Protein AF-A0A2P6TDM1-F1 (afdb_monomer_lite)

Radius of gyration: 11.92 Å; chains: 1; bounding box: 31×24×29 Å

Secondary structure (DSSP, 8-state):
--SEEETTEEEEEEEEETTTEEEEEETTEEEEEEE-SS-EEEEEE-TTS-HHHHHHHHHHHHHHHHHTT-

pLDDT: mean 95.69, std 5.27, range [57.34, 98.75]

Structure (mmCIF, N/CA/C/O backbone):
data_AF-A0A2P6TDM1-F1
#
_entry.id   AF-A0A2P6TDM1-F1
#
loop_
_atom_site.group_PDB
_atom_site.id
_atom_site.type_symbol
_atom_site.label_atom_id
_atom_site.label_alt_id
_atom_site.label_comp_id
_atom_site.label_asym_id
_atom_site.label_entity_id
_atom_site.label_seq_id
_atom_site.pdbx_PDB_ins_code
_atom_site.Cartn_x
_atom_site.Cartn_y
_atom_site.Cartn_z
_atom_site.occupancy
_atom_site.B_iso_or_equiv
_atom_site.auth_seq_id
_atom_site.auth_comp_id
_atom_site.auth_asym_id
_atom_site.auth_atom_id
_atom_site.pdbx_PDB_model_num
ATOM 1 N N . MET A 1 1 ? 16.082 -13.118 6.596 1.00 57.34 1 MET A N 1
ATOM 2 C CA . MET A 1 1 ? 14.912 -13.546 5.790 1.00 57.34 1 MET A CA 1
ATOM 3 C C . MET A 1 1 ? 13.810 -12.479 5.827 1.00 57.34 1 MET A C 1
ATOM 5 O O . MET A 1 1 ? 12.634 -12.806 5.881 1.00 57.34 1 MET A O 1
ATOM 9 N N . ASN A 1 2 ? 14.176 -11.194 5.749 1.00 84.06 2 ASN A N 1
ATOM 10 C CA . ASN A 1 2 ? 13.300 -10.095 6.174 1.00 84.06 2 ASN A CA 1
ATOM 11 C C . ASN A 1 2 ? 12.809 -9.298 4.955 1.00 84.06 2 ASN A C 1
ATOM 13 O O . ASN A 1 2 ? 13.501 -9.266 3.931 1.00 84.06 2 ASN A O 1
ATOM 17 N N . GLY A 1 3 ? 11.626 -8.694 5.060 1.00 90.12 3 GLY A N 1
ATOM 18 C CA . GLY A 1 3 ? 10.974 -7.912 4.005 1.00 90.12 3 GLY A CA 1
ATOM 19 C C . GLY A 1 3 ? 9.458 -8.111 4.006 1.00 90.12 3 GLY A C 1
ATOM 20 O O . GLY A 1 3 ? 8.953 -9.013 4.673 1.00 90.12 3 GLY A O 1
ATOM 21 N N . ILE A 1 4 ? 8.748 -7.286 3.239 1.00 96.19 4 ILE A N 1
ATOM 22 C CA . ILE A 1 4 ? 7.301 -7.437 3.041 1.00 96.19 4 ILE A CA 1
ATOM 23 C C . ILE A 1 4 ? 7.081 -8.604 2.072 1.00 96.19 4 ILE A C 1
ATOM 25 O O . ILE A 1 4 ? 7.741 -8.672 1.031 1.00 96.19 4 ILE A O 1
ATOM 29 N N . ARG A 1 5 ? 6.188 -9.538 2.422 1.00 95.38 5 ARG A N 1
ATOM 30 C CA . ARG A 1 5 ? 5.843 -10.700 1.591 1.00 95.38 5 ARG A CA 1
ATOM 31 C C . ARG A 1 5 ? 4.358 -10.693 1.253 1.00 95.38 5 ARG A C 1
ATOM 33 O O . ARG A 1 5 ? 3.540 -10.794 2.160 1.00 95.38 5 ARG A O 1
ATOM 40 N N . ILE A 1 6 ? 4.026 -10.597 -0.033 1.00 95.12 6 ILE A N 1
ATOM 41 C CA . ILE A 1 6 ? 2.640 -10.565 -0.525 1.00 95.12 6 ILE A CA 1
ATOM 42 C C . ILE A 1 6 ? 2.548 -11.491 -1.735 1.00 95.12 6 ILE A C 1
ATOM 44 O O . ILE A 1 6 ? 3.338 -11.356 -2.662 1.00 95.12 6 ILE A O 1
ATOM 48 N N . GLY A 1 7 ? 1.628 -12.460 -1.722 1.00 92.19 7 GLY A N 1
ATOM 49 C CA . GLY A 1 7 ? 1.396 -13.345 -2.875 1.00 92.19 7 GLY A CA 1
ATOM 50 C C . GLY A 1 7 ? 2.621 -14.152 -3.333 1.00 92.19 7 GLY A C 1
ATOM 51 O O . GLY A 1 7 ? 2.772 -14.408 -4.519 1.00 92.19 7 GLY A O 1
ATOM 52 N N . GLY A 1 8 ? 3.529 -14.510 -2.418 1.00 92.62 8 GLY A N 1
ATOM 53 C CA . GLY A 1 8 ? 4.792 -15.193 -2.745 1.00 92.62 8 GLY A CA 1
ATOM 54 C C . GLY A 1 8 ? 5.940 -14.256 -3.140 1.00 92.62 8 GLY A C 1
ATOM 55 O O . GLY A 1 8 ? 7.097 -14.679 -3.149 1.00 92.62 8 GLY A O 1
ATOM 56 N N . GLU A 1 9 ? 5.655 -12.974 -3.363 1.00 94.25 9 GLU A N 1
ATOM 57 C CA . GLU A 1 9 ? 6.638 -11.971 -3.753 1.00 94.25 9 GLU A CA 1
ATOM 58 C C . GLU A 1 9 ? 7.289 -11.287 -2.559 1.00 94.25 9 GLU A C 1
ATOM 60 O O . GLU A 1 9 ? 6.648 -11.038 -1.538 1.00 94.25 9 GLU A O 1
ATOM 65 N N . LYS A 1 10 ? 8.583 -10.973 -2.685 1.00 96.12 10 LYS A N 1
ATOM 66 C CA . LYS A 1 10 ? 9.362 -10.299 -1.640 1.00 96.12 10 LYS A CA 1
ATOM 67 C C . LYS A 1 10 ? 9.707 -8.873 -2.059 1.00 96.12 10 LYS A C 1
ATOM 69 O O . LYS A 1 10 ? 10.389 -8.665 -3.060 1.00 96.12 10 LYS A O 1
ATOM 74 N N . TYR A 1 11 ? 9.339 -7.916 -1.214 1.00 97.12 11 TYR A N 1
ATOM 75 C CA . TYR A 1 11 ? 9.656 -6.501 -1.370 1.00 97.12 11 TYR A CA 1
ATOM 76 C C . TYR A 1 11 ? 10.666 -6.059 -0.305 1.00 97.12 11 TYR A C 1
ATOM 78 O O . TYR A 1 11 ? 10.582 -6.444 0.869 1.00 97.12 11 TYR A O 1
ATOM 86 N N . MET A 1 12 ? 11.635 -5.241 -0.713 1.00 96.88 12 MET A N 1
ATOM 87 C CA . MET A 1 12 ? 12.525 -4.537 0.206 1.00 96.88 12 MET A CA 1
ATOM 88 C C . MET A 1 12 ? 11.735 -3.415 0.876 1.00 96.88 12 MET A C 1
ATOM 90 O O . MET A 1 12 ? 11.119 -2.614 0.178 1.00 96.88 12 MET A O 1
ATOM 94 N N . MET A 1 13 ? 11.744 -3.359 2.209 1.00 94.50 13 MET A N 1
ATOM 95 C CA . MET A 1 13 ? 11.125 -2.246 2.930 1.00 94.50 13 MET A CA 1
ATOM 96 C C . MET A 1 13 ? 11.865 -0.946 2.628 1.00 94.50 13 MET A C 1
ATOM 98 O O . MET A 1 13 ? 13.096 -0.921 2.617 1.00 94.50 13 MET A O 1
ATOM 102 N N . VAL A 1 14 ? 11.107 0.121 2.412 1.00 94.50 14 VAL A N 1
ATOM 103 C CA . VAL A 1 14 ? 11.617 1.489 2.266 1.00 94.50 14 VAL A CA 1
ATOM 104 C C . VAL A 1 14 ? 10.943 2.395 3.296 1.00 94.50 14 VAL A C 1
ATOM 106 O O . VAL A 1 14 ? 10.105 1.934 4.071 1.00 94.50 14 VAL A O 1
ATOM 109 N N . ALA A 1 15 ? 11.324 3.673 3.335 1.00 93.75 15 ALA A N 1
ATOM 110 C CA . ALA A 1 15 ? 10.793 4.627 4.303 1.00 93.75 15 ALA A CA 1
ATOM 111 C C . ALA A 1 15 ? 9.251 4.692 4.262 1.00 93.75 15 ALA A C 1
ATOM 113 O O . ALA A 1 15 ? 8.638 5.062 3.256 1.00 93.75 15 ALA A O 1
ATOM 114 N N . GLY A 1 16 ? 8.646 4.314 5.384 1.00 92.50 16 GLY A N 1
ATOM 115 C CA . GLY A 1 16 ? 7.218 4.400 5.666 1.00 92.50 16 GLY A CA 1
ATOM 116 C C . GLY A 1 16 ? 6.961 5.290 6.879 1.00 92.50 16 GLY A C 1
ATOM 117 O O . GLY A 1 16 ? 7.840 6.037 7.306 1.00 92.50 16 GLY A O 1
ATOM 118 N N . GLU A 1 17 ? 5.774 5.161 7.456 1.00 95.88 17 GLU A N 1
ATOM 119 C CA . GLU A 1 17 ? 5.403 5.814 8.709 1.00 95.88 17 GLU A CA 1
ATOM 120 C C . GLU A 1 17 ? 5.238 4.743 9.800 1.00 95.88 17 GLU A C 1
ATOM 122 O O . GLU A 1 17 ? 4.403 3.843 9.647 1.00 95.88 17 GLU A O 1
ATOM 127 N N . PRO A 1 18 ? 6.033 4.778 10.886 1.00 94.38 18 PRO A N 1
ATOM 128 C CA . PRO A 1 18 ? 5.982 3.760 11.930 1.00 94.38 18 PRO A CA 1
ATOM 129 C C . PRO A 1 18 ? 4.572 3.567 12.499 1.00 94.38 18 PRO A C 1
ATOM 131 O O . PRO A 1 18 ? 3.956 4.498 13.000 1.00 94.38 18 PRO A O 1
ATOM 134 N N . GLY A 1 19 ? 4.064 2.335 12.434 1.00 92.31 19 GLY A N 1
ATOM 135 C CA . GLY A 1 19 ? 2.737 1.983 12.951 1.00 92.31 19 GLY A CA 1
ATOM 136 C C . GLY A 1 19 ? 1.554 2.367 12.054 1.00 92.31 19 GLY A C 1
ATOM 137 O O . GLY A 1 19 ? 0.442 1.929 12.346 1.00 92.31 19 GLY A O 1
ATOM 138 N N . VAL A 1 20 ? 1.786 3.104 10.960 1.00 96.44 20 VAL A N 1
ATOM 139 C CA . VAL A 1 20 ? 0.726 3.625 10.079 1.00 96.44 20 VAL A CA 1
ATOM 140 C C . VAL A 1 20 ? 0.879 3.111 8.646 1.00 96.44 20 VAL A C 1
ATOM 142 O O . VAL A 1 20 ? -0.046 2.491 8.119 1.00 96.44 20 VAL A O 1
ATOM 145 N N . VAL A 1 21 ? 2.054 3.301 8.029 1.00 98.00 21 VAL A N 1
ATOM 146 C CA . VAL A 1 21 ? 2.294 2.999 6.607 1.00 98.00 21 VAL A CA 1
ATOM 147 C C . VAL A 1 21 ? 3.542 2.143 6.418 1.00 98.00 21 VAL A C 1
ATOM 149 O O . VAL A 1 21 ? 4.645 2.523 6.813 1.00 98.00 21 VAL A O 1
ATOM 152 N N . LEU A 1 22 ? 3.392 1.016 5.723 1.00 97.69 22 LEU A N 1
ATOM 153 C CA . LEU A 1 22 ? 4.500 0.214 5.209 1.00 97.69 22 LEU A CA 1
ATOM 154 C C . LEU A 1 22 ? 4.643 0.436 3.706 1.00 97.69 22 LEU A C 1
ATOM 156 O O . LEU A 1 22 ? 3.666 0.403 2.962 1.00 97.69 22 LEU A O 1
ATOM 160 N N . ARG A 1 23 ? 5.882 0.613 3.245 1.00 97.56 23 ARG A N 1
ATOM 161 C CA . ARG A 1 23 ? 6.198 0.758 1.822 1.00 97.56 23 ARG A CA 1
ATOM 162 C C . ARG A 1 23 ? 7.269 -0.245 1.424 1.00 97.56 23 ARG A C 1
ATOM 164 O O . ARG A 1 23 ? 8.224 -0.482 2.169 1.00 97.56 23 ARG A O 1
ATOM 171 N N . GLY A 1 24 ? 7.106 -0.836 0.248 1.00 97.06 24 GLY A N 1
ATOM 172 C CA . GLY A 1 24 ? 8.003 -1.847 -0.287 1.00 97.06 24 GLY A CA 1
ATOM 173 C C . 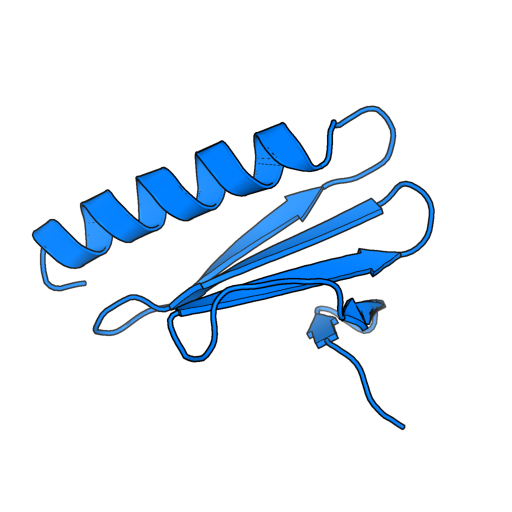GLY A 1 24 ? 8.347 -1.605 -1.750 1.00 97.06 24 GLY A C 1
ATOM 174 O O . GLY A 1 24 ? 7.516 -1.140 -2.526 1.00 97.06 24 GLY A O 1
ATOM 175 N N . LYS A 1 25 ? 9.568 -1.969 -2.147 1.00 95.88 25 LYS A N 1
ATOM 176 C CA . LYS A 1 25 ? 10.026 -1.922 -3.541 1.00 95.88 25 LYS A CA 1
ATOM 177 C C . LYS A 1 25 ? 10.595 -3.269 -3.990 1.00 95.88 25 LYS A C 1
ATOM 179 O O . LYS A 1 25 ? 11.273 -3.958 -3.226 1.00 95.88 25 LYS A O 1
ATOM 184 N N . LYS A 1 26 ? 10.330 -3.630 -5.245 1.00 95.44 26 LYS A N 1
ATOM 185 C CA . LYS A 1 26 ? 10.871 -4.795 -5.958 1.00 95.44 26 LYS A CA 1
ATOM 186 C C . LYS A 1 26 ? 11.140 -4.392 -7.416 1.00 95.44 26 LYS A C 1
ATOM 188 O O . LYS A 1 26 ? 10.254 -4.461 -8.265 1.00 95.44 26 LYS A O 1
ATOM 193 N N . GLY A 1 27 ? 12.367 -3.967 -7.721 1.00 94.00 27 GLY A N 1
ATOM 194 C CA . GLY A 1 27 ? 12.716 -3.491 -9.068 1.00 94.00 27 GLY A CA 1
ATOM 195 C C . GLY A 1 27 ? 11.837 -2.300 -9.491 1.00 94.00 27 GLY A C 1
ATOM 196 O O . GLY A 1 27 ? 11.763 -1.340 -8.721 1.00 94.00 27 GLY A O 1
ATOM 197 N N . PRO A 1 28 ? 11.171 -2.339 -10.664 1.00 94.81 28 PRO A N 1
ATOM 198 C CA . PRO A 1 28 ? 10.246 -1.285 -11.093 1.00 94.81 28 PRO A CA 1
ATOM 199 C C . PRO A 1 28 ? 8.877 -1.350 -10.392 1.00 94.81 28 PRO A C 1
ATOM 201 O O . PRO A 1 28 ? 8.111 -0.397 -10.465 1.00 94.81 28 PRO A O 1
ATOM 204 N N . SER A 1 29 ? 8.578 -2.453 -9.700 1.00 96.44 29 SER A N 1
ATOM 205 C CA . SER A 1 29 ? 7.328 -2.675 -8.965 1.00 96.44 29 SER A CA 1
ATOM 206 C C . SER A 1 29 ? 7.470 -2.361 -7.474 1.00 96.44 29 SER A C 1
ATOM 208 O O . SER A 1 29 ? 8.580 -2.245 -6.939 1.00 96.44 29 SER A O 1
ATOM 210 N N . GLY A 1 30 ? 6.350 -2.291 -6.765 1.00 97.38 30 GLY A N 1
ATOM 211 C CA . GLY A 1 30 ? 6.352 -2.139 -5.317 1.00 97.38 30 GLY A CA 1
ATOM 212 C C . GLY A 1 30 ? 4.966 -2.215 -4.705 1.00 97.38 30 GLY A C 1
ATOM 213 O O . GLY A 1 30 ? 4.004 -2.613 -5.359 1.00 97.38 30 GLY A O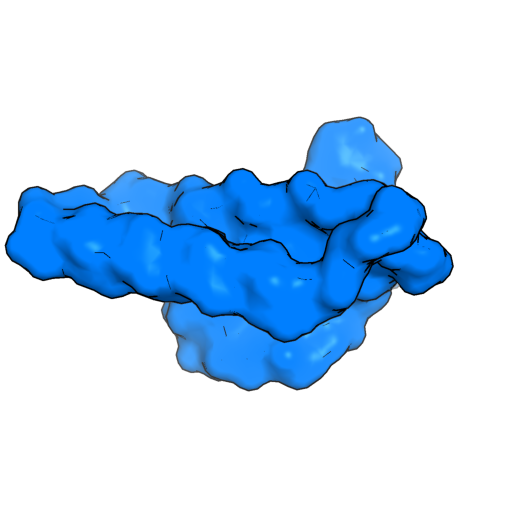 1
ATOM 214 N N . CYS A 1 31 ? 4.885 -1.874 -3.425 1.00 98.06 31 CYS A N 1
ATOM 215 C CA . CYS A 1 31 ? 3.640 -1.879 -2.676 1.00 98.06 31 CYS A CA 1
ATOM 216 C C . CYS A 1 31 ? 3.593 -0.769 -1.625 1.00 98.06 31 CYS A C 1
ATOM 218 O O . CYS A 1 31 ? 4.627 -0.359 -1.086 1.00 98.06 31 CYS A O 1
ATOM 220 N N . THR A 1 32 ? 2.372 -0.351 -1.306 1.00 98.56 32 THR A N 1
ATOM 221 C CA . THR A 1 32 ? 2.051 0.535 -0.187 1.00 98.56 32 THR A CA 1
ATOM 222 C C . THR A 1 32 ? 0.936 -0.110 0.614 1.00 98.56 32 THR A C 1
ATOM 224 O O . THR A 1 32 ? -0.045 -0.589 0.047 1.00 98.56 32 THR A O 1
ATOM 227 N N . LEU A 1 33 ? 1.101 -0.159 1.931 1.00 98.44 33 LEU A N 1
ATOM 228 C CA . LEU A 1 33 ? 0.115 -0.690 2.855 1.00 98.44 33 LEU A CA 1
ATOM 229 C C . LEU A 1 33 ? -0.141 0.357 3.928 1.00 98.44 33 LEU A C 1
ATOM 231 O O . LEU A 1 33 ? 0.811 0.782 4.584 1.00 98.44 33 LEU A O 1
ATOM 235 N N . LYS A 1 34 ? -1.400 0.737 4.141 1.00 98.56 34 LYS A N 1
ATOM 236 C CA . LYS A 1 34 ? -1.788 1.602 5.260 1.00 98.56 34 LYS A CA 1
ATOM 237 C C . LYS A 1 34 ? -2.796 0.885 6.143 1.00 98.56 34 LYS A C 1
ATOM 239 O O . LYS A 1 34 ? -3.772 0.310 5.659 1.00 98.56 34 LYS A O 1
ATOM 244 N N . LYS A 1 35 ? -2.503 0.872 7.440 1.00 98.19 35 LYS A N 1
ATOM 245 C CA . LYS A 1 35 ? -3.377 0.313 8.468 1.00 98.19 35 LYS A CA 1
ATOM 246 C C . LYS A 1 35 ? -4.557 1.264 8.696 1.00 98.19 35 LYS A C 1
ATOM 248 O O . LYS A 1 35 ? -4.348 2.468 8.803 1.00 98.19 35 LYS A O 1
ATOM 253 N N . THR A 1 36 ? -5.760 0.713 8.816 1.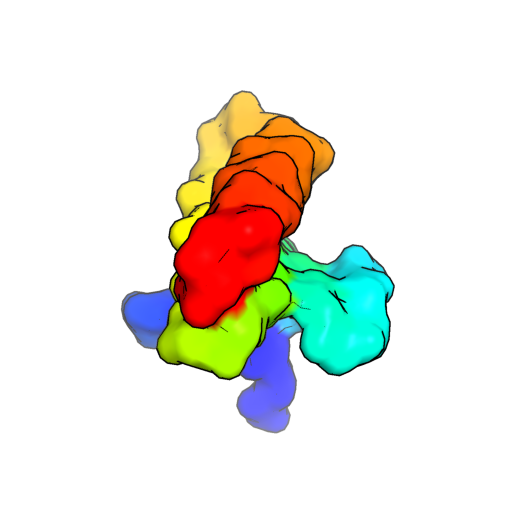00 98.38 36 THR A N 1
ATOM 254 C CA . THR A 1 36 ? -6.960 1.420 9.291 1.00 98.38 36 THR A CA 1
ATOM 255 C C . THR A 1 36 ? -7.344 0.896 10.687 1.00 98.38 36 THR A C 1
ATOM 257 O O . THR A 1 36 ? -6.543 0.208 11.333 1.00 98.38 36 THR A O 1
ATOM 260 N N . ASN A 1 37 ? -8.534 1.211 11.205 1.00 96.94 37 ASN A N 1
ATOM 261 C CA . ASN A 1 37 ? -8.943 0.750 12.539 1.00 96.94 37 ASN A CA 1
ATOM 262 C C . ASN A 1 37 ? -9.140 -0.775 12.594 1.00 96.94 37 ASN A C 1
ATOM 264 O O . ASN A 1 37 ? -8.783 -1.422 13.580 1.00 96.94 37 ASN A O 1
ATOM 268 N N . THR A 1 38 ? -9.688 -1.347 11.524 1.00 97.81 38 THR A N 1
ATOM 269 C CA . THR A 1 38 ? -10.143 -2.740 11.419 1.00 97.81 38 THR A CA 1
ATOM 270 C C . THR A 1 38 ? -9.659 -3.451 10.151 1.00 97.81 38 THR A C 1
ATOM 272 O O . THR A 1 38 ? -9.818 -4.667 10.039 1.00 97.81 38 THR A O 1
ATOM 275 N N . ALA A 1 39 ? -9.025 -2.737 9.217 1.00 97.75 39 ALA A N 1
ATOM 276 C CA . ALA A 1 39 ? -8.545 -3.270 7.947 1.00 97.75 39 ALA A CA 1
ATOM 277 C C . ALA A 1 39 ? -7.117 -2.798 7.603 1.00 97.75 39 ALA A C 1
ATOM 279 O O . ALA A 1 39 ? -6.452 -2.058 8.333 1.00 97.75 39 ALA A O 1
ATOM 280 N N . VAL A 1 40 ? -6.616 -3.282 6.467 1.00 98.19 40 VAL A N 1
ATOM 281 C CA . VAL A 1 40 ? -5.366 -2.826 5.854 1.00 98.19 40 VAL A CA 1
ATOM 282 C C . VAL A 1 40 ? -5.638 -2.602 4.375 1.00 98.19 40 VAL A C 1
ATOM 284 O O . VAL A 1 40 ? -6.043 -3.530 3.673 1.00 98.19 40 VAL A O 1
ATOM 287 N N . VAL A 1 41 ? -5.396 -1.386 3.892 1.00 98.50 41 VAL A N 1
ATOM 288 C CA . VAL A 1 41 ? -5.457 -1.081 2.459 1.00 98.50 41 VAL A CA 1
ATOM 289 C C . VAL A 1 41 ? -4.123 -1.462 1.838 1.00 98.50 41 VAL A C 1
ATOM 291 O O . VAL A 1 41 ? -3.076 -1.028 2.317 1.00 98.50 41 VAL A O 1
ATOM 294 N N . VAL A 1 42 ? -4.156 -2.278 0.783 1.00 98.25 42 VAL A N 1
ATOM 295 C CA . VAL A 1 42 ? -2.964 -2.783 0.090 1.00 98.25 42 VAL A CA 1
ATOM 296 C C . VAL A 1 42 ? -3.002 -2.347 -1.369 1.00 98.25 42 VAL A C 1
ATOM 298 O O . VAL A 1 42 ? -3.880 -2.766 -2.119 1.00 98.25 42 VAL A O 1
ATOM 301 N N . GLY A 1 43 ? -2.024 -1.543 -1.780 1.00 98.12 43 GLY A N 1
ATOM 302 C CA . GLY A 1 43 ? -1.749 -1.236 -3.181 1.00 98.12 43 GLY A CA 1
ATOM 303 C C . GLY A 1 43 ? -0.476 -1.929 -3.644 1.00 98.12 43 GLY A C 1
ATOM 304 O O . GLY A 1 43 ? 0.539 -1.908 -2.947 1.00 98.12 43 GLY A O 1
ATOM 305 N N . ILE A 1 44 ? -0.522 -2.540 -4.826 1.00 97.88 44 ILE A N 1
ATOM 306 C CA . ILE A 1 44 ? 0.636 -3.119 -5.514 1.00 97.88 44 ILE A CA 1
ATOM 307 C C . ILE A 1 44 ? 0.699 -2.467 -6.889 1.00 97.88 44 ILE A C 1
ATOM 309 O O . ILE A 1 44 ? -0.296 -2.458 -7.610 1.00 97.88 44 ILE A O 1
ATOM 313 N N . TYR A 1 45 ? 1.858 -1.931 -7.252 1.00 96.94 45 TYR A N 1
ATOM 314 C CA . TYR A 1 45 ? 2.072 -1.291 -8.546 1.00 96.94 45 TYR A CA 1
ATOM 315 C C . TYR A 1 45 ? 3.183 -1.992 -9.324 1.00 96.94 45 TYR A C 1
ATOM 317 O O . TYR A 1 45 ? 4.103 -2.579 -8.745 1.00 96.94 45 TYR A O 1
ATOM 325 N N . GLY A 1 46 ? 3.079 -1.928 -10.649 1.00 95.94 46 GLY A N 1
ATOM 326 C CA . GLY A 1 46 ? 4.035 -2.494 -11.593 1.00 95.94 46 GLY A CA 1
ATOM 327 C C . GLY A 1 46 ? 4.868 -1.431 -12.305 1.00 95.94 46 GLY A C 1
ATOM 328 O O . GLY A 1 46 ? 4.898 -0.264 -11.920 1.00 95.94 46 GLY A O 1
ATOM 329 N N . GLU A 1 47 ? 5.545 -1.862 -13.364 1.00 94.69 47 GLU A N 1
ATOM 330 C CA . GLU A 1 47 ? 6.323 -0.984 -14.234 1.00 94.69 47 GLU A CA 1
ATOM 331 C C . GLU A 1 47 ? 5.449 0.104 -14.878 1.00 94.69 47 GLU A C 1
ATOM 333 O O . GLU A 1 47 ? 4.280 -0.117 -15.185 1.00 94.69 47 GLU A O 1
ATOM 338 N N . GLY A 1 48 ? 6.018 1.299 -15.051 1.00 92.88 48 GLY A N 1
ATOM 339 C CA . GLY A 1 48 ? 5.320 2.456 -15.618 1.00 92.88 48 GLY A CA 1
ATOM 340 C C . GLY A 1 48 ? 4.463 3.246 -14.625 1.00 92.88 48 GLY A C 1
ATOM 341 O O . GLY A 1 48 ? 4.030 4.342 -14.967 1.00 92.88 48 GLY A O 1
ATOM 342 N N . VAL A 1 49 ? 4.262 2.752 -13.397 1.00 95.19 49 VAL A N 1
ATOM 343 C CA . VAL A 1 49 ? 3.531 3.476 -12.345 1.00 95.19 49 VAL A CA 1
ATOM 344 C C . VAL A 1 49 ? 4.513 4.143 -11.372 1.00 95.19 49 VAL A C 1
ATOM 346 O O . VAL A 1 49 ? 5.297 3.446 -10.713 1.00 95.19 49 VAL A O 1
ATOM 349 N N . PRO A 1 50 ? 4.489 5.483 -11.235 1.00 93.44 50 PRO A N 1
ATOM 350 C CA . PRO A 1 50 ? 5.269 6.183 -10.224 1.00 93.44 50 PRO A CA 1
ATOM 351 C C . PRO A 1 50 ? 4.930 5.711 -8.807 1.00 93.44 50 PRO A C 1
ATOM 353 O O . PRO A 1 50 ? 3.771 5.560 -8.428 1.00 93.44 50 PRO A O 1
ATOM 356 N N . HIS A 1 51 ? 5.955 5.530 -7.975 1.00 91.25 51 HIS A N 1
ATOM 357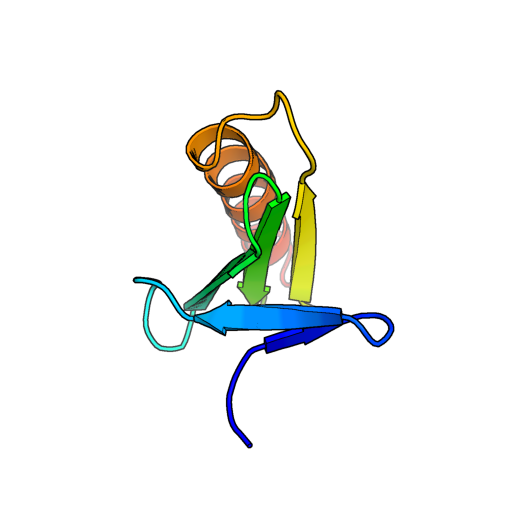 C CA . HIS A 1 51 ? 5.780 5.059 -6.596 1.00 91.25 51 HIS A CA 1
ATOM 358 C C . HIS A 1 51 ? 4.907 6.007 -5.753 1.00 91.25 51 HIS A C 1
ATOM 360 O O . HIS A 1 51 ? 4.166 5.557 -4.882 1.00 91.25 51 HIS A O 1
ATOM 366 N N . GLY A 1 52 ? 5.000 7.316 -6.018 1.00 94.62 52 GLY A N 1
ATOM 367 C CA . GLY A 1 52 ? 4.205 8.340 -5.340 1.00 94.62 52 GLY A CA 1
ATOM 368 C C . GLY A 1 52 ? 2.705 8.193 -5.590 1.00 94.62 52 GLY A C 1
ATOM 369 O O . GLY A 1 52 ? 1.927 8.379 -4.661 1.00 94.62 52 GLY A O 1
ATOM 370 N N . ASP A 1 53 ? 2.305 7.762 -6.786 1.00 97.00 53 ASP A N 1
ATOM 371 C CA . ASP A 1 53 ? 0.891 7.628 -7.146 1.00 97.00 53 ASP A CA 1
ATOM 372 C C . ASP A 1 53 ? 0.228 6.496 -6.352 1.00 97.00 53 ASP A C 1
ATOM 374 O O . ASP A 1 53 ? -0.870 6.662 -5.824 1.00 97.00 53 ASP A O 1
ATOM 378 N N . CYS A 1 54 ? 0.931 5.369 -6.174 1.00 97.38 54 CYS A N 1
ATOM 379 C CA . CYS A 1 54 ? 0.460 4.285 -5.308 1.00 97.38 54 CYS A CA 1
ATOM 380 C C . CYS A 1 54 ? 0.291 4.754 -3.857 1.00 97.38 54 CYS A C 1
ATOM 382 O O . CYS A 1 54 ? -0.705 4.415 -3.218 1.00 97.38 54 CYS A O 1
ATOM 384 N N . ASN A 1 55 ? 1.235 5.551 -3.343 1.00 96.88 55 ASN A N 1
ATOM 385 C CA . ASN A 1 55 ? 1.129 6.106 -1.995 1.00 96.88 55 ASN A CA 1
ATOM 386 C C . ASN A 1 55 ? -0.117 6.975 -1.850 1.00 96.88 55 ASN A C 1
ATOM 388 O O . ASN A 1 55 ? -0.914 6.728 -0.956 1.00 96.88 55 ASN A O 1
ATOM 392 N N . VAL A 1 56 ? -0.318 7.934 -2.756 1.00 97.94 56 VAL A N 1
ATOM 393 C CA . VAL A 1 56 ? -1.464 8.853 -2.705 1.00 97.94 56 VAL A CA 1
ATOM 394 C C . VAL A 1 56 ? -2.786 8.088 -2.712 1.00 97.94 56 VAL A C 1
ATOM 396 O O . VAL A 1 56 ? -3.652 8.351 -1.882 1.00 97.94 56 VAL A O 1
ATOM 399 N N . VAL A 1 57 ? -2.942 7.109 -3.608 1.00 98.31 57 VAL A N 1
ATOM 400 C CA . VAL A 1 57 ? -4.197 6.350 -3.721 1.00 98.31 57 VAL A CA 1
ATOM 401 C C . VAL A 1 57 ? -4.461 5.503 -2.475 1.00 98.31 57 VAL A C 1
ATOM 403 O O . VAL A 1 57 ? -5.562 5.552 -1.925 1.00 98.31 57 VAL A O 1
ATOM 406 N N . VAL A 1 58 ? -3.467 4.736 -2.015 1.00 98.56 58 VAL A N 1
ATOM 407 C CA . VAL A 1 58 ? -3.620 3.865 -0.837 1.00 98.56 58 VAL A CA 1
ATOM 408 C C . VAL A 1 58 ? -3.847 4.688 0.421 1.00 98.56 58 VAL A C 1
ATOM 410 O O . VAL A 1 58 ? -4.693 4.332 1.241 1.00 98.56 58 VAL A O 1
ATOM 413 N N . GLU A 1 59 ? -3.095 5.775 0.582 1.00 98.19 59 GLU A N 1
ATOM 414 C CA . GLU A 1 59 ? -3.115 6.546 1.815 1.00 98.19 59 GLU A CA 1
ATOM 415 C C . GLU A 1 59 ? -4.410 7.340 1.969 1.00 98.19 59 GLU A C 1
ATOM 417 O O . GLU A 1 59 ? -5.009 7.269 3.041 1.00 98.19 59 GLU A O 1
ATOM 422 N N . ASN A 1 60 ? -4.895 7.968 0.891 1.00 98.56 60 ASN A N 1
ATOM 423 C CA . ASN A 1 60 ? -6.166 8.695 0.895 1.00 98.56 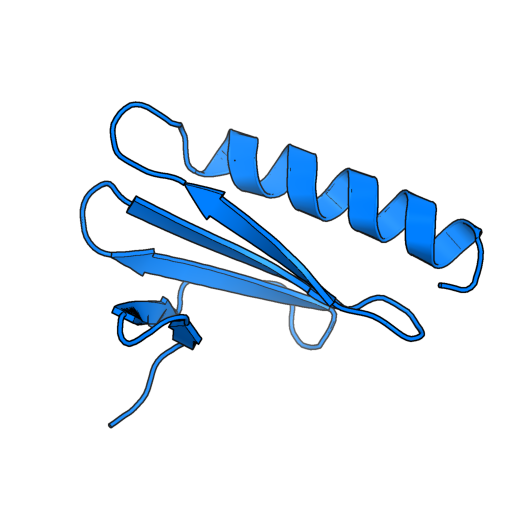60 ASN A CA 1
ATOM 424 C C . ASN A 1 60 ? -7.366 7.762 1.097 1.00 98.56 60 ASN A C 1
ATOM 426 O O . ASN A 1 60 ? -8.290 8.096 1.836 1.00 98.56 60 ASN A O 1
ATOM 430 N N . LEU A 1 61 ? -7.369 6.584 0.457 1.00 98.75 61 LEU A N 1
ATOM 431 C CA . LEU A 1 61 ? -8.443 5.609 0.661 1.00 98.75 61 LEU A CA 1
ATOM 432 C C . LEU A 1 61 ? -8.462 5.111 2.108 1.00 98.75 61 LEU A C 1
ATOM 434 O O . LEU A 1 61 ? -9.528 4.993 2.706 1.00 98.75 61 LEU A O 1
ATOM 438 N N . ALA A 1 62 ? -7.294 4.825 2.681 1.00 98.69 62 ALA A N 1
ATOM 439 C CA . ALA A 1 62 ? -7.205 4.404 4.070 1.00 98.69 62 ALA A CA 1
ATOM 440 C C . ALA A 1 62 ? -7.632 5.511 5.044 1.00 98.69 62 ALA A C 1
ATOM 442 O O . ALA A 1 62 ? -8.326 5.196 6.003 1.00 98.69 62 ALA A O 1
ATOM 443 N N . ASP A 1 63 ? -7.283 6.778 4.793 1.00 98.44 63 ASP A N 1
ATOM 444 C CA . ASP A 1 63 ? -7.755 7.906 5.612 1.00 98.44 63 ASP A CA 1
ATOM 445 C C . ASP A 1 63 ? -9.278 8.021 5.586 1.00 98.44 63 ASP A C 1
ATOM 447 O O . ASP A 1 63 ? -9.907 8.079 6.640 1.00 98.44 63 ASP A O 1
ATOM 451 N N . TYR A 1 64 ? -9.884 7.927 4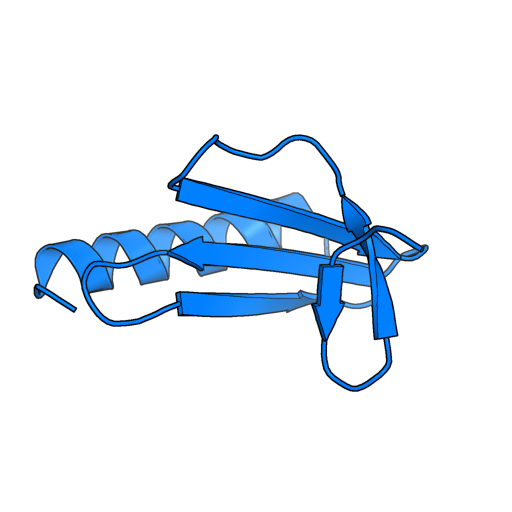.401 1.00 98.62 64 TYR A N 1
ATOM 452 C CA . TYR A 1 64 ? -11.339 7.887 4.280 1.00 98.62 64 TYR A CA 1
ATOM 453 C C . TYR A 1 64 ? -11.954 6.720 5.072 1.00 98.62 64 TYR A C 1
ATOM 455 O O . TYR A 1 64 ? -12.934 6.901 5.789 1.00 98.62 64 TYR A O 1
ATOM 463 N N . LEU A 1 65 ? -11.376 5.516 4.994 1.00 98.62 65 LEU A N 1
ATOM 464 C CA . LEU A 1 65 ? -11.862 4.361 5.758 1.00 98.62 65 LEU A CA 1
ATOM 465 C C . LEU A 1 65 ? -11.722 4.565 7.272 1.00 98.62 65 LEU A C 1
ATOM 467 O O . LEU A 1 65 ? -12.642 4.217 8.011 1.00 98.62 65 LEU A O 1
ATOM 471 N N . ILE A 1 66 ? -10.630 5.184 7.727 1.00 98.38 66 ILE A N 1
ATOM 472 C CA . ILE A 1 66 ? -10.433 5.535 9.139 1.00 98.38 66 ILE A CA 1
ATOM 473 C C . ILE A 1 66 ? -11.540 6.480 9.619 1.00 98.38 66 ILE A C 1
ATOM 475 O O . ILE A 1 66 ? -12.091 6.259 10.698 1.00 98.38 66 ILE A O 1
ATOM 479 N N . GLU A 1 67 ? -11.914 7.483 8.816 1.00 98.50 67 GLU A N 1
ATOM 480 C CA . GLU A 1 67 ? -13.037 8.387 9.116 1.00 98.50 67 GLU A CA 1
ATOM 481 C C . GLU A 1 67 ? -14.375 7.640 9.222 1.00 98.50 67 GLU A C 1
ATOM 483 O O . GLU A 1 67 ? -15.238 8.015 10.015 1.00 98.50 67 GLU A O 1
ATOM 488 N N . GLN A 1 68 ? -14.537 6.544 8.476 1.00 98.25 68 GLN A N 1
ATOM 489 C CA . GLN A 1 68 ? -15.705 5.660 8.561 1.00 98.25 68 GLN A CA 1
ATOM 490 C C . GLN A 1 68 ? -15.605 4.617 9.688 1.00 98.25 68 GLN A C 1
ATOM 492 O O . GLN A 1 68 ? -16.436 3.713 9.764 1.00 98.25 68 GLN A O 1
ATOM 497 N N . SER A 1 69 ? -14.611 4.730 10.580 1.00 97.38 69 SER A N 1
ATOM 498 C CA . SER A 1 69 ? -14.329 3.754 11.647 1.00 97.38 69 SER A CA 1
ATOM 499 C C . SER A 1 69 ? -14.029 2.338 11.137 1.00 97.38 69 SER A C 1
ATOM 501 O O . SER A 1 69 ? -14.179 1.361 11.874 1.00 97.38 69 SER A O 1
ATOM 503 N N . ILE A 1 70 ? -13.580 2.237 9.884 1.00 95.31 70 ILE A N 1
ATOM 504 C CA . ILE A 1 70 ? -13.033 1.020 9.278 1.00 95.31 70 ILE A CA 1
ATOM 505 C C . ILE A 1 70 ? -11.533 0.967 9.521 1.00 95.31 70 ILE A C 1
ATOM 507 O O . ILE A 1 70 ? -10.878 1.995 9.792 1.00 95.31 70 ILE A O 1
#

Sequence (70 aa):
MNGIRIGGEKYMMVAGEPGVVLRGKKGPSGCTLKKTNTAVVVGIYGEGVPHGDCNVVVENLADYLIEQSI

Organism: Chlorella sorokiniana (NCBI:txid3076)

InterPro domains:
  IPR005455 Profilin, eukaryotic type [PR00392] (3-17)
  IPR005455 Profilin, eukaryotic type [PR00392] (39-52)
  IPR005455 Profilin, eukaryotic type [PR00392] (52-69)
  IPR005455 Profilin, eukaryotic type [PR01640] (10-19)
  IPR005455 Profilin, eukaryotic type [PR01640] (23-38)
  IPR005455 Profilin, eukaryotic type [PR01640] (43-56)
  IPR005455 Profilin, eukaryotic type [PR01640] (56-69)
  IPR005455 Profilin, eukaryotic type [PTHR11604] (2-69)
  IPR036140 Profilin superfamily [SSF55770] (2-69)
  IPR048278 Profilin [PF00235] (2-69)

Foldseek 3Di:
DDADADPNDGFHWDDDDPPAKTWTDDPQKIWIWGDAQPDIQIDIDHHPDDSVVRCVVRVVVRVVVNVVVD